Protein 3HFE (pdb70)

Organism: Homo sapiens (NCBI:txid9606)

Radius of gyration: 12.67 Å; Cα contacts (8 Å, |Δi|>4): 50; chains: 3; bounding box: 31×21×34 Å

Structure (mmCIF, N/CA/C/O backbone):
data_3HFE
#
_entry.id   3HFE
#
_cell.length_a   59.789
_cell.length_b   40.838
_cell.length_c   34.830
_cell.angle_alpha   90.000
_cell.angle_beta   118.410
_cell.angle_gamma   90.000
#
_symmetry.space_group_name_H-M   'C 1 2 1'
#
loop_
_entity.id
_entity.type
_entity.pdbx_description
1 polymer 'Potassium voltage-gated channel subfamily KQT member 1'
2 water water
#
loop_
_atom_site.group_PDB
_atom_site.id
_atom_site.type_symbol
_atom_site.label_atom_id
_atom_site.label_alt_id
_atom_site.label_comp_id
_atom_site.label_asym_id
_atom_site.label_entity_id
_atom_site.label_seq_id
_atom_site.pdbx_PDB_ins_code
_atom_site.Cartn_x
_atom_site.Cartn_y
_atom_site.Cartn_z
_atom_site.occupancy
_atom_site.B_iso_or_equiv
_atom_site.auth_seq_id
_atom_site.auth_comp_id
_atom_site.auth_asym_id
_atom_site.auth_atom_id
_atom_site.pdbx_PDB_model_num
ATOM 1 N N . SER A 1 5 ? 31.505 14.023 -5.968 1.00 16.60 585 SER A N 1
ATOM 2 C CA . SER A 1 5 ? 30.688 13.662 -4.781 1.00 16.82 585 SER A CA 1
ATOM 3 C C . SER A 1 5 ? 29.191 13.674 -5.093 1.00 14.70 585 SER A C 1
ATOM 4 O O . SER A 1 5 ? 28.382 13.400 -4.219 1.00 16.35 585 SER A O 1
ATOM 7 N N . ASN A 1 6 ? 28.824 14.013 -6.332 1.00 13.04 586 ASN A N 1
ATOM 8 C CA . ASN A 1 6 ? 27.389 14.089 -6.623 1.00 9.54 586 ASN A CA 1
ATOM 9 C C . ASN A 1 6 ? 26.908 13.182 -7.752 1.00 7.41 586 ASN A C 1
ATOM 10 O O . ASN A 1 6 ? 25.781 13.303 -8.206 1.00 5.36 586 ASN A O 1
ATOM 15 N N . THR A 1 7 ? 27.744 12.225 -8.146 1.00 5.13 587 THR A N 1
ATOM 16 C CA . THR A 1 7 ? 27.341 11.275 -9.172 1.00 5.38 587 THR A CA 1
ATOM 17 C C . THR A 1 7 ? 26.250 10.355 -8.547 1.00 3.77 587 THR A C 1
ATOM 18 O O . THR A 1 7 ? 26.116 10.283 -7.305 1.00 4.99 587 THR A O 1
ATOM 22 N N . ILE A 1 8 ? 25.549 9.594 -9.404 1.00 3.31 588 ILE A N 1
ATOM 23 C CA . ILE A 1 8 ? 24.706 8.485 -8.873 1.00 4.85 588 ILE A CA 1
ATOM 24 C C . ILE A 1 8 ? 25.450 7.658 -7.837 1.00 3.48 588 ILE A C 1
ATOM 25 O O . ILE A 1 8 ? 24.932 7.406 -6.724 1.00 2.69 588 ILE A O 1
ATOM 30 N N . GLY A 1 9 ? 26.672 7.226 -8.184 1.00 4.14 589 GLY A N 1
ATOM 31 C CA . GLY A 1 9 ? 27.379 6.330 -7.297 1.00 3.95 589 GLY A CA 1
ATOM 32 C C . GLY A 1 9 ? 27.699 6.943 -5.958 1.00 3.65 589 GLY A C 1
ATOM 33 O O . GLY A 1 9 ? 27.567 6.291 -4.928 1.00 2.82 589 GLY A O 1
ATOM 34 N N . ALA A 1 10 ? 28.102 8.218 -5.953 1.00 2.00 590 ALA A N 1
ATOM 35 C CA . ALA A 1 10 ? 28.389 8.896 -4.658 1.00 2.56 590 ALA A CA 1
ATOM 36 C C . ALA A 1 10 ? 27.148 9.069 -3.823 1.00 2.66 590 ALA A C 1
ATOM 37 O O . ALA A 1 10 ? 27.127 8.882 -2.593 1.00 2.93 590 ALA A O 1
ATOM 39 N N . ARG A 1 11 ? 26.067 9.412 -4.475 1.00 2.00 591 ARG A N 1
ATOM 40 C CA . ARG A 1 11 ? 24.848 9.675 -3.712 1.00 3.22 591 ARG A CA 1
ATOM 41 C C . ARG A 1 11 ? 24.274 8.362 -3.188 1.00 2.20 591 ARG A C 1
ATOM 42 O O . ARG A 1 11 ? 23.710 8.297 -2.082 1.00 3.87 591 ARG A O 1
ATOM 50 N N . LEU A 1 12 ? 24.456 7.298 -3.962 1.00 3.07 592 LEU A N 1
ATOM 51 C CA . LEU A 1 12 ? 24.075 5.954 -3.560 1.00 2.00 592 LEU A CA 1
ATOM 52 C C . LEU A 1 12 ? 24.819 5.561 -2.289 1.00 2.00 592 LEU A C 1
ATOM 53 O O . LEU A 1 12 ? 24.211 4.987 -1.390 1.00 2.54 592 LEU A O 1
ATOM 58 N N . ASN A 1 13 ? 26.103 5.879 -2.196 1.00 2.22 593 ASN A N 1
ATOM 59 C CA . ASN A 1 13 ? 26.848 5.562 -0.965 1.00 3.92 593 ASN A CA 1
ATOM 60 C C . ASN A 1 13 ? 26.182 6.163 0.239 1.00 3.77 593 ASN A C 1
ATOM 61 O O . ASN A 1 13 ? 26.015 5.525 1.319 1.00 5.03 593 ASN A O 1
ATOM 66 N N . ARG A 1 14 ? 25.798 7.422 0.094 1.00 3.83 594 ARG A N 1
ATOM 67 C CA . ARG A 1 14 ? 25.206 8.096 1.242 1.00 5.01 594 ARG A CA 1
ATOM 68 C C . ARG A 1 14 ? 23.838 7.519 1.580 1.00 4.60 594 ARG A C 1
ATOM 69 O O . ARG A 1 14 ? 23.479 7.408 2.725 1.00 3.38 594 ARG A O 1
ATOM 77 N N . VAL A 1 15 ? 23.027 7.264 0.571 1.00 3.39 595 VAL A N 1
ATOM 78 C CA . VAL A 1 15 ? 21.702 6.722 0.919 1.00 4.66 595 VAL A CA 1
ATOM 79 C C . VAL A 1 15 ? 21.824 5.306 1.524 1.00 4.22 595 VAL A C 1
ATOM 80 O O . VAL A 1 15 ? 21.097 4.979 2.479 1.00 6.20 595 VAL A O 1
ATOM 84 N N . GLU A 1 16 ? 22.797 4.512 1.060 1.00 3.57 596 GLU A N 1
ATOM 85 C CA . GLU A 1 16 ? 23.057 3.173 1.657 1.00 3.40 596 GLU A CA 1
ATOM 86 C C . GLU A 1 16 ? 23.387 3.287 3.140 1.00 4.75 596 GLU A C 1
ATOM 87 O O . GLU A 1 16 ? 22.866 2.537 3.981 1.00 3.20 596 GLU A O 1
ATOM 93 N N . ASP A 1 17 ? 24.235 4.239 3.469 1.00 4.03 597 ASP A N 1
ATOM 94 C CA . ASP A 1 17 ? 24.573 4.424 4.900 1.00 3.75 597 ASP A CA 1
ATOM 95 C C . ASP A 1 17 ? 23.374 4.858 5.724 1.00 4.07 597 ASP A C 1
ATOM 96 O O . ASP A 1 17 ? 23.217 4.423 6.879 1.00 4.70 597 ASP A O 1
ATOM 101 N N . LYS A 1 18 ? 22.576 5.763 5.198 1.00 3.72 598 LYS A N 1
ATOM 102 C CA . LYS A 1 18 ? 21.399 6.230 5.942 1.00 4.73 598 LYS A CA 1
ATOM 103 C C . LYS A 1 18 ? 20.406 5.068 6.133 1.00 4.41 598 LYS A C 1
ATOM 104 O O . LYS A 1 18 ? 19.741 4.929 7.193 1.00 4.03 598 LYS A O 1
ATOM 110 N N . VAL A 1 19 ? 20.203 4.274 5.074 1.00 3.69 599 VAL A N 1
ATOM 111 C CA . VAL A 1 19 ? 19.331 3.075 5.192 1.00 5.04 599 VAL A CA 1
ATOM 112 C C . VAL A 1 19 ? 19.819 2.116 6.283 1.00 5.86 599 VAL A C 1
ATOM 113 O O . VAL A 1 19 ? 19.030 1.601 7.066 1.00 6.83 599 VAL A O 1
ATOM 117 N N . THR A 1 20 ? 21.123 1.855 6.306 1.00 6.34 600 THR A N 1
ATOM 118 C CA . THR A 1 20 ? 21.659 1.025 7.389 1.00 7.65 600 THR A CA 1
ATOM 119 C C . THR A 1 20 ? 21.324 1.570 8.764 1.00 8.17 600 THR A C 1
ATOM 120 O O . THR A 1 20 ? 20.999 0.801 9.686 1.00 7.92 600 THR A O 1
ATOM 124 N N . GLN A 1 21 ? 21.400 2.886 8.914 1.00 8.51 601 GLN A N 1
ATOM 125 C CA . GLN A 1 21 ? 21.124 3.575 10.204 1.00 9.46 601 GLN A CA 1
ATOM 126 C C . GLN A 1 21 ? 19.643 3.480 10.585 1.00 7.87 601 GLN A C 1
ATOM 127 O O . GLN A 1 21 ? 19.280 3.210 11.761 1.00 8.80 601 GLN A O 1
ATOM 133 N N . LEU A 1 22 ? 18.791 3.677 9.594 1.00 7.46 602 LEU A N 1
ATOM 134 C CA . LEU A 1 22 ? 17.334 3.550 9.777 1.00 7.79 602 LEU A CA 1
ATOM 135 C C . LEU A 1 22 ? 16.949 2.128 10.116 1.00 7.61 602 LEU A C 1
ATOM 136 O O . LEU A 1 22 ? 16.087 1.894 10.962 1.00 7.37 602 LEU A O 1
ATOM 141 N N . ASP A 1 23 ? 17.611 1.156 9.514 1.00 6.41 603 ASP A N 1
ATOM 142 C CA . ASP A 1 23 ? 17.320 -0.246 9.840 1.00 7.12 603 ASP A CA 1
ATOM 143 C C . ASP A 1 23 ? 17.641 -0.474 11.311 1.00 6.61 603 ASP A C 1
ATOM 144 O O . ASP A 1 23 ? 16.866 -1.110 12.060 1.00 8.57 603 ASP A O 1
ATOM 149 N N . GLN A 1 24 ? 18.739 0.089 11.773 1.00 5.62 604 GLN A N 1
ATOM 150 C CA . GLN A 1 24 ? 19.033 -0.073 13.218 1.00 7.45 604 GLN A CA 1
ATOM 151 C C . GLN A 1 24 ? 18.004 0.615 14.103 1.00 8.32 604 GLN A C 1
ATOM 152 O O . GLN A 1 24 ? 17.642 0.112 15.211 1.00 8.08 604 GLN A O 1
ATOM 158 N N . ARG A 1 25 ? 17.502 1.773 13.694 1.00 8.76 605 ARG A N 1
ATOM 159 C CA . ARG A 1 25 ? 16.549 2.471 14.586 1.00 10.67 605 ARG A CA 1
ATOM 160 C C . ARG A 1 25 ? 15.296 1.603 14.643 1.00 9.48 605 ARG A C 1
ATOM 161 O O . ARG A 1 25 ? 14.675 1.396 15.692 1.00 8.92 605 ARG A O 1
ATOM 169 N N . LEU A 1 26 ? 14.903 1.104 13.473 1.00 8.68 606 LEU A N 1
ATOM 170 C CA . LEU A 1 26 ? 13.670 0.335 13.400 1.00 8.16 606 LEU A CA 1
ATOM 171 C C . LEU A 1 26 ? 13.777 -0.908 14.284 1.00 7.67 606 LEU A C 1
ATOM 172 O O . LEU A 1 26 ? 12.789 -1.337 14.861 1.00 6.61 606 LEU A O 1
ATOM 177 N N . ALA A 1 27 ? 14.973 -1.477 14.412 1.00 6.28 607 ALA A N 1
ATOM 178 C CA . ALA A 1 27 ? 15.149 -2.611 15.335 1.00 5.86 607 ALA A CA 1
ATOM 179 C C . ALA A 1 27 ? 14.829 -2.290 16.786 1.00 5.52 607 ALA A C 1
ATOM 180 O O . ALA A 1 27 ? 14.582 -3.197 17.621 1.00 5.48 607 ALA A O 1
ATOM 182 N N . LEU A 1 28 ? 14.867 -1.019 17.124 1.00 4.09 608 LEU A N 1
ATOM 183 C CA . LEU A 1 28 ? 14.566 -0.659 18.495 1.00 3.99 608 LEU A CA 1
ATOM 184 C C . LEU A 1 28 ? 13.075 -0.533 18.670 1.00 2.82 608 LEU A C 1
ATOM 185 O O . LEU A 1 28 ? 12.587 -0.425 19.839 1.00 3.78 608 LEU A O 1
ATOM 190 N N . ILE A 1 29 ? 12.379 -0.486 17.531 1.00 3.66 609 ILE A N 1
ATOM 191 C CA . ILE A 1 29 ? 10.920 -0.237 17.496 1.00 5.10 609 ILE A CA 1
ATOM 192 C C . ILE A 1 29 ? 10.098 -1.508 17.337 1.00 5.20 609 ILE A C 1
ATOM 193 O O . ILE A 1 29 ? 9.057 -1.678 18.010 1.00 4.46 609 ILE A O 1
ATOM 198 N N . THR A 1 30 ? 10.534 -2.403 16.447 1.00 7.32 610 THR A N 1
ATOM 199 C CA . THR A 1 30 ? 9.834 -3.642 16.186 1.00 10.43 610 THR A CA 1
ATOM 200 C C . THR A 1 30 ? 10.682 -4.715 15.509 1.00 13.14 610 THR A C 1
ATOM 201 O O . THR A 1 30 ? 11.735 -4.403 14.980 1.00 11.53 610 THR A O 1
ATOM 205 N N . ASP A 1 31 ? 10.165 -5.955 15.512 1.00 16.23 611 ASP A N 1
ATOM 206 C CA . ASP A 1 31 ? 10.729 -7.118 14.786 1.00 18.46 611 ASP A CA 1
ATOM 207 C C . ASP A 1 31 ? 10.542 -7.074 13.247 1.00 20.15 611 ASP A C 1
ATOM 208 O O . ASP A 1 31 ? 10.524 -6.035 12.582 1.00 20.22 611 ASP A O 1
ATOM 214 N N . ASN B 1 6 ? 11.772 3.747 -14.429 1.00 17.26 586 ASN B N 1
ATOM 215 C CA . ASN B 1 6 ? 12.305 5.056 -14.894 1.00 16.64 586 ASN B CA 1
ATOM 216 C C . ASN B 1 6 ? 13.827 5.028 -15.022 1.00 14.77 586 ASN B C 1
ATOM 217 O O . ASN B 1 6 ? 14.435 3.959 -15.015 1.00 16.16 586 ASN B O 1
ATOM 222 N N . THR B 1 7 ? 14.423 6.194 -15.160 1.00 12.13 587 THR B N 1
ATOM 223 C CA . THR B 1 7 ? 15.851 6.300 -15.377 1.00 9.79 587 THR B CA 1
ATOM 224 C C . THR B 1 7 ? 16.546 6.047 -14.049 1.00 8.76 587 THR B C 1
ATOM 225 O O . THR B 1 7 ? 15.937 6.120 -12.988 1.00 9.02 587 THR B O 1
ATOM 229 N N . ILE B 1 8 ? 17.843 5.820 -14.111 1.00 8.08 588 ILE B N 1
ATOM 230 C CA . ILE B 1 8 ? 18.586 5.614 -12.862 1.00 5.99 588 ILE B CA 1
ATOM 231 C C . ILE B 1 8 ? 18.555 6.848 -11.975 1.00 6.96 588 ILE B C 1
ATOM 232 O O . ILE B 1 8 ? 18.412 6.724 -10.739 1.00 5.88 588 ILE B O 1
ATOM 237 N N . GLY B 1 9 ? 18.626 8.036 -12.582 1.00 6.96 589 GLY B N 1
ATOM 238 C CA . GLY B 1 9 ? 18.548 9.273 -11.784 1.00 5.72 589 GLY B CA 1
ATOM 239 C C . GLY B 1 9 ? 17.223 9.418 -11.100 1.00 6.01 589 GLY B C 1
ATOM 240 O O . GLY B 1 9 ? 17.159 9.719 -9.872 1.00 5.98 589 GLY B O 1
ATOM 241 N N . ALA B 1 10 ? 16.145 9.155 -11.834 1.00 5.81 590 ALA B N 1
ATOM 242 C CA . ALA B 1 10 ? 14.821 9.263 -11.201 1.00 5.80 590 ALA B CA 1
ATOM 243 C C . ALA B 1 10 ? 14.663 8.268 -10.055 1.00 4.96 590 ALA B C 1
ATOM 244 O O . ALA B 1 10 ? 14.064 8.590 -9.026 1.00 7.93 590 ALA B O 1
ATOM 246 N N . ARG B 1 11 ? 15.181 7.044 -10.245 1.00 4.12 591 ARG B N 1
ATOM 247 C CA . ARG B 1 11 ? 15.050 6.019 -9.214 1.00 3.40 591 ARG B CA 1
ATOM 248 C C . ARG B 1 11 ? 15.790 6.444 -7.996 1.00 2.66 591 ARG B C 1
ATOM 249 O O . ARG B 1 11 ? 15.345 6.187 -6.865 1.00 4.04 591 ARG B O 1
ATOM 257 N N . LEU B 1 12 ? 16.955 7.040 -8.205 1.00 2.79 592 LEU B N 1
ATOM 258 C CA . LEU B 1 12 ? 17.750 7.466 -7.010 1.00 3.95 592 LEU B CA 1
ATOM 259 C C . LEU B 1 12 ? 17.036 8.617 -6.299 1.00 3.07 592 LEU B C 1
ATOM 260 O O . LEU B 1 12 ? 16.927 8.583 -5.048 1.00 4.66 592 LEU B O 1
ATOM 265 N N . ASN B 1 13 ? 16.526 9.608 -7.061 1.00 3.80 593 ASN B N 1
ATOM 266 C CA . ASN B 1 13 ? 15.767 10.722 -6.457 1.00 4.91 593 ASN B CA 1
ATOM 267 C C . ASN B 1 13 ? 14.629 10.139 -5.616 1.00 5.64 593 ASN B C 1
ATOM 268 O O . ASN B 1 13 ? 14.408 10.577 -4.483 1.00 5.88 593 ASN B O 1
ATOM 273 N N . ARG B 1 14 ? 13.926 9.134 -6.153 1.00 4.89 594 ARG B N 1
ATOM 274 C CA . ARG B 1 14 ? 12.747 8.581 -5.459 1.00 5.04 594 ARG B CA 1
ATOM 275 C C . ARG B 1 14 ? 13.186 7.909 -4.182 1.00 4.88 594 ARG B C 1
ATOM 276 O O . ARG B 1 14 ? 12.518 8.049 -3.149 1.00 4.66 594 ARG B O 1
ATOM 284 N N . VAL B 1 15 ? 14.250 7.104 -4.257 1.00 4.24 595 VAL B N 1
ATOM 285 C CA . VAL B 1 15 ? 14.681 6.414 -3.033 1.00 5.08 595 VAL B CA 1
ATOM 286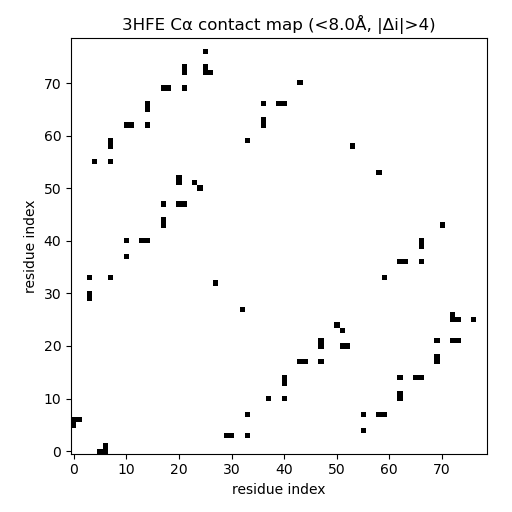 C C . VAL B 1 15 ? 15.161 7.381 -1.986 1.00 4.93 595 VAL B C 1
ATOM 287 O O . VAL B 1 15 ? 14.817 7.243 -0.800 1.00 4.07 595 VAL B O 1
ATOM 291 N N . GLU B 1 16 ? 15.955 8.379 -2.399 1.00 3.67 596 GLU B N 1
ATOM 292 C CA . GLU B 1 16 ? 16.322 9.466 -1.459 1.00 4.42 596 GLU B CA 1
ATOM 293 C C . GLU B 1 16 ? 15.068 10.068 -0.786 1.00 4.97 596 GLU B C 1
ATOM 294 O O . GLU B 1 16 ? 15.003 10.282 0.436 1.00 4.69 596 GLU B O 1
ATOM 300 N N . ASP B 1 17 ? 14.063 10.338 -1.601 1.00 4.07 597 ASP B N 1
ATOM 301 C CA . ASP B 1 17 ? 12.827 10.968 -1.081 1.00 4.71 597 ASP B CA 1
ATOM 302 C C . ASP B 1 17 ? 12.196 10.090 -0.006 1.00 4.65 597 ASP B C 1
ATOM 303 O O . ASP B 1 17 ? 11.758 10.597 1.062 1.00 4.24 597 ASP B O 1
ATOM 308 N N . LYS B 1 18 ? 12.170 8.779 -0.267 1.00 4.36 598 LYS B N 1
ATOM 309 C CA . LYS B 1 18 ? 11.501 7.814 0.615 1.00 4.02 598 LYS B CA 1
ATOM 310 C C . LYS B 1 18 ? 12.292 7.720 1.906 1.00 4.09 598 LYS B C 1
ATOM 311 O O . LYS B 1 18 ? 11.726 7.632 3.028 1.00 5.44 598 LYS B O 1
ATOM 317 N N . VAL B 1 19 ? 13.605 7.769 1.781 1.00 2.64 599 VAL B N 1
ATOM 318 C CA . VAL B 1 19 ? 14.483 7.696 2.962 1.00 3.06 599 VAL B CA 1
ATOM 319 C C . VAL B 1 19 ? 14.326 8.900 3.897 1.00 4.29 599 VAL B C 1
ATOM 320 O O . VAL B 1 19 ? 14.194 8.769 5.178 1.00 5.02 599 VAL B O 1
ATOM 324 N N . THR B 1 20 ? 14.269 10.091 3.305 1.00 3.65 600 THR B N 1
ATOM 325 C CA . THR B 1 20 ? 14.001 11.335 4.072 1.00 4.07 600 THR B CA 1
ATOM 326 C C . THR B 1 20 ? 12.710 11.159 4.851 1.00 3.56 600 THR B C 1
ATOM 327 O O . THR B 1 20 ? 12.638 11.472 6.051 1.00 4.86 600 THR B O 1
ATOM 331 N N . GLN B 1 21 ? 11.672 10.730 4.158 1.00 4.30 601 GLN B N 1
ATOM 332 C CA . GLN B 1 21 ? 10.372 10.565 4.851 1.00 6.16 601 GLN B CA 1
ATOM 333 C C . GLN B 1 21 ? 10.443 9.562 6.025 1.00 5.57 601 GLN B C 1
ATOM 334 O O . GLN B 1 21 ? 9.884 9.803 7.112 1.00 6.93 601 GLN B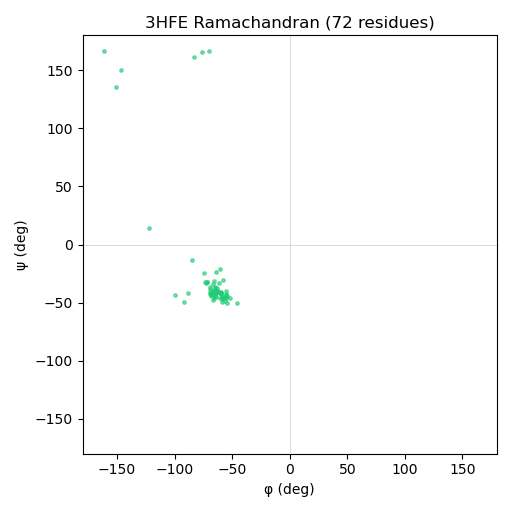 O 1
ATOM 340 N N . LEU B 1 22 ? 11.150 8.459 5.821 1.00 5.57 602 LEU B N 1
ATOM 341 C CA . LEU B 1 22 ? 11.262 7.428 6.900 1.00 6.95 602 LEU B CA 1
ATOM 342 C C . LEU B 1 22 ? 12.095 7.975 8.027 1.00 6.45 602 LEU B C 1
ATOM 343 O O . LEU B 1 22 ? 11.800 7.712 9.222 1.00 6.53 602 LEU B O 1
ATOM 348 N N . ASP B 1 23 ? 13.166 8.688 7.658 1.00 6.55 603 ASP B N 1
ATOM 349 C CA . ASP B 1 23 ? 14.080 9.265 8.650 1.00 7.76 603 ASP B CA 1
ATOM 350 C C . ASP B 1 23 ? 13.281 10.149 9.602 1.00 6.76 603 ASP B C 1
ATOM 351 O O . ASP B 1 23 ? 13.427 10.056 10.833 1.00 8.20 603 ASP B O 1
ATOM 356 N N . GLN B 1 24 ? 12.443 11.019 9.027 1.00 6.72 604 GLN B N 1
ATOM 357 C CA . GLN B 1 24 ? 11.697 12.007 9.852 1.00 7.05 604 GLN B CA 1
ATOM 358 C C . GLN B 1 24 ? 10.726 11.274 10.768 1.00 6.78 604 GLN B C 1
ATOM 359 O O . GLN B 1 24 ? 10.530 11.661 11.976 1.00 6.66 604 GLN B O 1
ATOM 365 N N . ARG B 1 25 ? 10.095 10.224 10.251 1.00 6.09 605 ARG B N 1
ATOM 366 C CA . ARG B 1 25 ? 9.106 9.484 11.075 1.00 7.03 605 ARG B CA 1
ATOM 367 C C . ARG B 1 25 ? 9.808 8.772 12.204 1.00 6.58 605 ARG B C 1
ATOM 368 O O . ARG B 1 25 ? 9.336 8.743 13.356 1.00 6.47 605 ARG B O 1
ATOM 376 N N . LEU B 1 26 ? 10.941 8.162 11.892 1.00 6.75 606 LEU B N 1
ATOM 377 C CA . LEU B 1 26 ? 11.614 7.357 12.912 1.00 6.71 606 LEU B CA 1
ATOM 378 C C . LEU B 1 26 ? 12.217 8.262 13.953 1.00 6.95 606 LEU B C 1
ATOM 379 O O . LEU B 1 26 ? 12.304 7.858 15.121 1.00 6.85 606 LEU B O 1
ATOM 384 N N . ALA B 1 27 ? 12.652 9.461 13.547 1.00 6.59 607 ALA B N 1
ATOM 385 C CA . ALA B 1 27 ? 13.272 10.427 14.470 1.00 7.02 607 ALA B CA 1
ATOM 386 C C . ALA B 1 27 ? 12.307 10.895 15.545 1.00 7.01 607 ALA B C 1
ATOM 387 O O . ALA B 1 27 ? 12.708 11.261 16.674 1.00 9.56 607 ALA B O 1
ATOM 389 N N . LEU B 1 28 ? 11.010 10.809 15.255 1.00 5.16 608 LEU B N 1
ATOM 390 C CA . LEU B 1 28 ? 10.026 11.184 16.295 1.00 4.42 608 LEU B CA 1
ATOM 391 C C . LEU B 1 28 ? 9.921 10.110 17.381 1.00 4.78 608 LEU B C 1
ATOM 392 O O . LEU B 1 28 ? 9.466 10.399 18.520 1.00 6.04 608 LEU B O 1
ATOM 397 N N . ILE B 1 29 ? 10.283 8.868 17.014 1.00 4.46 609 ILE B N 1
ATOM 398 C CA . ILE B 1 29 ? 10.122 7.662 17.853 1.00 5.02 609 ILE B CA 1
ATOM 399 C C . ILE B 1 29 ? 11.387 7.397 18.688 1.00 6.59 609 ILE B C 1
ATOM 400 O O . ILE B 1 29 ? 11.301 7.185 19.896 1.00 7.84 609 ILE B O 1
ATOM 405 N N . THR B 1 30 ? 12.566 7.410 18.051 1.00 7.37 610 THR B N 1
ATOM 406 C CA . THR B 1 30 ? 13.801 7.184 18.792 1.00 9.56 610 THR B CA 1
ATOM 407 C C . THR B 1 30 ? 14.937 7.997 18.194 1.00 11.16 610 THR B C 1
ATOM 408 O O . THR B 1 30 ? 14.953 8.268 16.988 1.00 11.59 610 THR B O 1
ATOM 412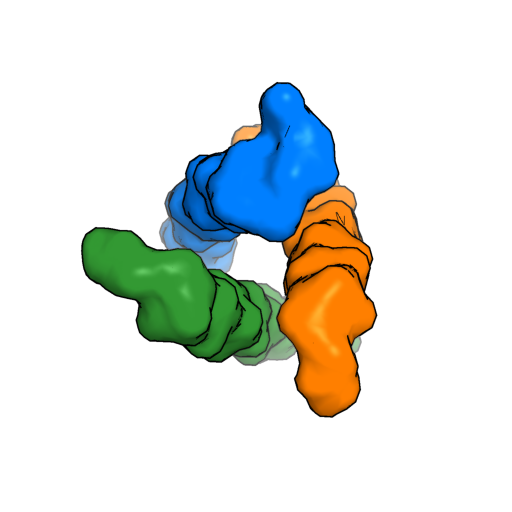 N N . ASP B 1 31 ? 15.890 8.382 19.026 1.00 14.36 611 ASP B N 1
ATOM 413 C CA . ASP B 1 31 ? 17.145 8.902 18.496 1.00 17.71 611 ASP B CA 1
ATOM 414 C C . ASP B 1 31 ? 17.903 7.763 17.789 1.00 19.00 611 ASP B C 1
ATOM 415 O O . ASP B 1 31 ? 18.745 7.994 16.923 1.00 20.02 611 ASP B O 1
ATOM 421 N N . ASN C 1 6 ? 29.308 -4.545 -4.590 1.00 19.06 586 ASN C N 1
ATOM 422 C CA . ASN C 1 6 ? 28.537 -4.984 -5.801 1.00 17.23 586 ASN C CA 1
ATOM 423 C C . ASN C 1 6 ? 28.427 -3.846 -6.818 1.00 14.64 586 ASN C C 1
ATOM 424 O O . ASN C 1 6 ? 28.989 -2.772 -6.613 1.00 16.73 586 ASN C O 1
ATOM 429 N N . THR C 1 7 ? 27.717 -4.048 -7.916 1.00 11.02 587 THR C N 1
ATOM 430 C CA . THR C 1 7 ? 27.727 -3.017 -8.952 1.00 7.80 587 THR C CA 1
ATOM 431 C C . THR C 1 7 ? 26.676 -1.975 -8.538 1.00 6.28 587 THR C C 1
ATOM 432 O O . THR C 1 7 ? 25.821 -2.228 -7.656 1.00 6.20 587 THR C O 1
ATOM 436 N N . ILE C 1 8 ? 26.782 -0.780 -9.110 1.00 4.99 588 ILE C N 1
ATOM 437 C CA . ILE C 1 8 ? 25.778 0.267 -8.849 1.00 5.75 588 ILE C CA 1
ATOM 438 C C . ILE C 1 8 ? 24.339 -0.171 -9.162 1.00 5.84 588 ILE C C 1
ATOM 439 O O . ILE C 1 8 ? 23.407 0.134 -8.430 1.00 7.05 588 ILE C O 1
ATOM 444 N N .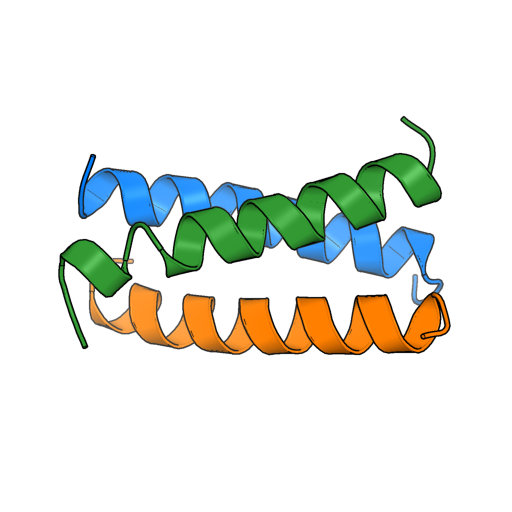 GLY C 1 9 ? 24.143 -0.848 -10.292 1.00 7.75 589 GLY C N 1
ATOM 445 C CA . GLY C 1 9 ? 22.813 -1.390 -10.616 1.00 8.62 589 GLY C CA 1
ATOM 446 C C . GLY C 1 9 ? 22.304 -2.331 -9.539 1.00 8.10 589 GLY C C 1
ATOM 447 O O . GLY C 1 9 ? 21.137 -2.257 -9.125 1.00 9.34 589 GLY C O 1
ATOM 448 N N . ALA C 1 10 ? 23.147 -3.243 -9.083 1.00 7.59 590 ALA C N 1
ATOM 449 C CA . ALA C 1 10 ? 22.690 -4.206 -8.071 1.00 7.00 590 ALA C CA 1
ATOM 450 C C . ALA C 1 10 ? 22.372 -3.467 -6.762 1.00 6.82 590 ALA C C 1
ATOM 451 O O . ALA C 1 10 ? 21.386 -3.768 -6.067 1.00 6.49 590 ALA C O 1
ATOM 453 N N . ARG C 1 11 ? 23.193 -2.497 -6.425 1.00 5.22 591 ARG C N 1
ATOM 454 C CA . ARG C 1 11 ? 23.069 -1.786 -5.139 1.00 5.85 591 ARG C CA 1
ATOM 455 C C . ARG C 1 11 ? 21.839 -0.889 -5.166 1.00 5.08 591 ARG C C 1
ATOM 456 O O . ARG C 1 11 ? 21.177 -0.650 -4.114 1.00 4.96 591 ARG C O 1
ATOM 464 N N . LEU C 1 12 ? 21.504 -0.361 -6.343 1.00 3.58 592 LEU C N 1
ATOM 465 C CA . LEU C 1 12 ? 20.286 0.489 -6.425 1.00 5.84 592 LEU C CA 1
ATOM 466 C C . LEU C 1 12 ? 19.061 -0.385 -6.172 1.00 5.65 592 LEU C C 1
ATOM 467 O O . LEU C 1 12 ? 18.207 -0.023 -5.358 1.00 5.66 592 LEU C O 1
ATOM 472 N N . ASN C 1 13 ? 18.965 -1.540 -6.827 1.00 5.30 593 ASN C N 1
ATOM 473 C CA . ASN C 1 13 ? 17.851 -2.488 -6.530 1.00 6.12 593 ASN C CA 1
ATOM 474 C C . ASN C 1 13 ? 17.843 -2.828 -5.065 1.00 5.47 593 ASN C C 1
ATOM 475 O O . ASN C 1 13 ? 16.793 -2.872 -4.407 1.00 6.65 593 ASN C O 1
ATOM 480 N N . ARG C 1 14 ? 19.023 -3.061 -4.522 1.00 3.70 594 ARG C N 1
ATOM 481 C CA . ARG C 1 14 ? 19.065 -3.450 -3.110 1.00 4.97 594 ARG C CA 1
ATOM 482 C C . ARG C 1 14 ? 18.459 -2.420 -2.196 1.00 3.81 594 ARG C C 1
ATOM 483 O O . ARG C 1 14 ? 17.677 -2.755 -1.274 1.00 3.07 594 ARG C O 1
ATOM 491 N N . VAL C 1 15 ? 18.868 -1.174 -2.368 1.00 3.10 595 VAL C N 1
ATOM 492 C CA . VAL C 1 15 ? 18.371 -0.146 -1.464 1.00 3.67 595 VAL C CA 1
ATOM 493 C C . VAL C 1 15 ? 16.884 0.143 -1.665 1.00 3.33 595 VAL C C 1
ATOM 494 O O . VAL C 1 15 ? 16.155 0.395 -0.695 1.00 3.69 595 VAL C O 1
ATOM 498 N N . GLU C 1 16 ? 16.428 0.105 -2.915 1.00 3.88 596 GLU C N 1
ATOM 499 C CA . GLU C 1 16 ? 15.023 0.345 -3.197 1.00 3.20 596 GLU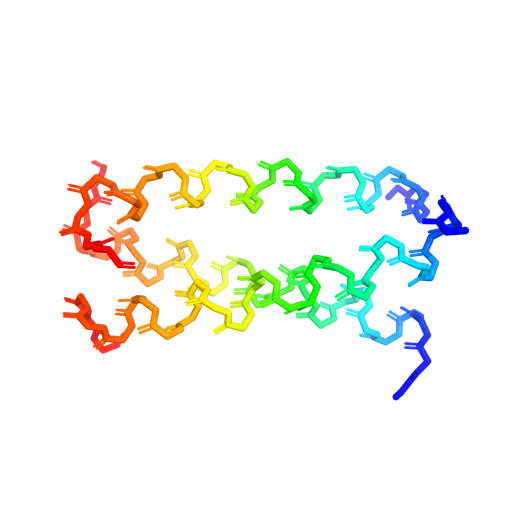 C CA 1
ATOM 500 C C . GLU C 1 16 ? 14.206 -0.685 -2.433 1.00 3.76 596 GLU C C 1
ATOM 501 O O . GLU C 1 16 ? 13.222 -0.343 -1.801 1.00 4.46 596 GLU C O 1
ATOM 507 N N . ASP C 1 17 ? 14.589 -1.966 -2.489 1.00 3.87 597 ASP C N 1
ATOM 508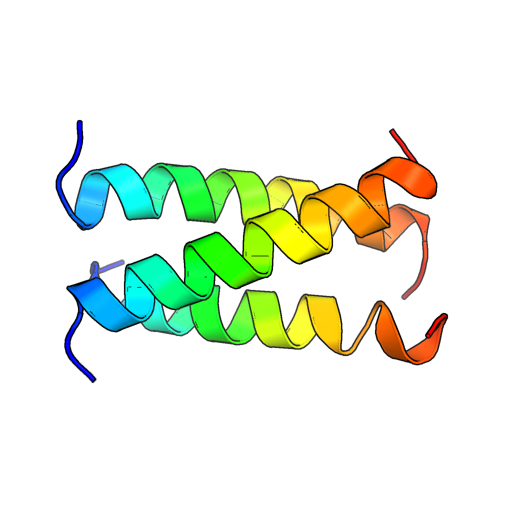 C CA . ASP C 1 17 ? 13.788 -2.997 -1.828 1.00 3.08 597 ASP C CA 1
ATOM 509 C C . ASP C 1 17 ? 13.958 -2.917 -0.311 1.00 3.68 597 ASP C C 1
ATOM 510 O O . ASP C 1 17 ? 13.020 -3.181 0.433 1.00 2.83 597 ASP C O 1
ATOM 515 N N . LYS C 1 18 ? 15.132 -2.511 0.139 1.00 3.83 598 LYS C N 1
ATOM 516 C CA . LYS C 1 18 ? 15.301 -2.394 1.627 1.00 3.47 598 LYS C CA 1
ATOM 517 C C . LYS C 1 18 ? 14.421 -1.294 2.192 1.00 3.85 598 LYS C C 1
ATOM 518 O O . LYS C 1 18 ? 13.848 -1.414 3.296 1.00 3.93 598 LYS C O 1
ATOM 524 N N . VAL C 1 19 ? 14.347 -0.185 1.485 1.00 2.93 599 VAL C N 1
ATOM 525 C CA . VAL C 1 19 ? 13.496 0.940 1.902 1.00 4.58 599 VAL C CA 1
ATOM 526 C C . VAL C 1 19 ? 12.060 0.463 1.943 1.00 3.84 599 VAL C C 1
ATOM 527 O O . VAL C 1 19 ? 11.357 0.728 2.941 1.00 4.15 599 VAL C O 1
ATOM 531 N N . THR C 1 20 ? 11.646 -0.333 0.953 1.00 3.14 600 THR C N 1
ATOM 532 C CA . THR C 1 20 ? 10.267 -0.876 1.008 1.00 4.04 600 THR C CA 1
ATOM 533 C C . THR C 1 20 ? 10.055 -1.723 2.248 1.00 3.82 600 THR C C 1
ATOM 534 O O . THR C 1 20 ? 9.044 -1.571 2.992 1.00 3.27 600 THR C O 1
ATOM 538 N N . GLN C 1 21 ? 11.011 -2.602 2.519 1.00 4.01 601 GLN C N 1
ATOM 539 C CA . GLN C 1 21 ? 10.969 -3.441 3.737 1.00 5.57 601 GLN C CA 1
ATOM 540 C C . GLN C 1 21 ? 10.842 -2.623 5.023 1.00 5.16 601 GLN C C 1
ATOM 541 O O . GLN C 1 21 ? 10.028 -2.937 5.931 1.00 5.62 601 GLN C O 1
ATOM 547 N N . LEU C 1 22 ? 11.643 -1.567 5.116 1.00 5.69 602 LEU C N 1
ATOM 548 C CA . LEU C 1 22 ? 11.609 -0.701 6.278 1.00 6.03 602 LEU C CA 1
ATOM 549 C C . LEU C 1 22 ? 10.222 -0.102 6.426 1.00 5.80 602 LEU C C 1
ATOM 550 O O . LEU C 1 22 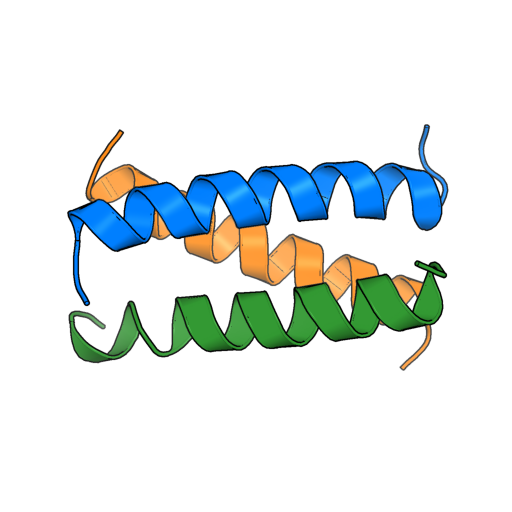? 9.676 -0.041 7.527 1.00 6.68 602 LEU C O 1
ATOM 555 N N . ASP C 1 23 ? 9.647 0.310 5.299 1.00 5.48 603 ASP C N 1
ATOM 556 C CA . ASP C 1 23 ? 8.326 0.955 5.327 1.00 6.53 603 ASP C CA 1
ATOM 557 C C . ASP C 1 23 ? 7.252 -0.031 5.756 1.00 5.79 603 ASP C C 1
ATOM 558 O O . ASP C 1 23 ? 6.341 0.323 6.527 1.00 5.93 603 ASP C O 1
ATOM 563 N N . GLN C 1 24 ? 7.349 -1.259 5.277 1.00 5.11 604 GLN C N 1
ATOM 564 C CA . GLN C 1 24 ? 6.380 -2.323 5.656 1.00 4.64 604 GLN C CA 1
ATOM 565 C C . GLN C 1 24 ? 6.515 -2.621 7.135 1.00 4.78 604 GLN C C 1
ATOM 566 O O . GLN C 1 24 ? 5.497 -2.774 7.817 1.00 6.19 604 GLN C O 1
ATOM 572 N N . ARG C 1 25 ? 7.743 -2.686 7.663 1.00 5.16 605 ARG C N 1
ATOM 573 C CA A ARG C 1 25 ? 7.910 -3.014 9.101 0.50 5.12 605 ARG C CA 1
ATOM 574 C CA B ARG C 1 25 ? 7.923 -3.011 9.103 0.50 5.47 605 ARG C CA 1
ATOM 575 C C . ARG C 1 25 ? 7.378 -1.910 9.999 1.00 5.97 605 ARG C C 1
ATOM 576 O O . ARG C 1 25 ? 6.736 -2.177 11.051 1.00 5.52 605 ARG C O 1
ATOM 591 N N . LEU C 1 26 ? 7.611 -0.662 9.616 1.00 4.81 606 LEU C N 1
ATOM 592 C CA . LEU C 1 26 ? 7.137 0.446 10.431 1.00 5.94 606 LEU C CA 1
ATOM 593 C C . LEU C 1 26 ? 5.618 0.451 10.338 1.00 5.99 606 LEU C C 1
ATOM 594 O O . LEU C 1 26 ? 4.932 0.635 11.339 1.00 6.51 606 LEU C O 1
ATOM 599 N N . ALA C 1 27 ? 5.091 0.245 9.130 1.00 5.81 607 ALA C N 1
ATOM 600 C CA . ALA C 1 27 ? 3.605 0.247 8.940 1.00 7.40 607 ALA C CA 1
ATOM 601 C C . ALA C 1 27 ? 2.815 -0.757 9.775 1.00 8.46 607 ALA C C 1
ATOM 602 O O . ALA C 1 27 ? 1.654 -0.513 10.164 1.00 8.67 607 ALA C O 1
ATOM 604 N N . LEU C 1 28 ? 3.434 -1.891 10.077 1.00 7.88 608 LEU C N 1
ATOM 605 C CA . LEU C 1 28 ? 2.757 -2.919 10.827 1.00 9.14 608 LEU C CA 1
ATOM 606 C C . LEU C 1 28 ? 2.508 -2.331 12.214 1.00 9.59 608 LEU C C 1
ATOM 607 O O . LEU C 1 28 ? 1.481 -2.640 12.888 1.00 10.46 608 LEU C O 1
ATOM 612 N N . ILE C 1 29 ? 3.400 -1.450 12.660 1.00 10.48 609 ILE C N 1
ATOM 613 C CA . ILE C 1 29 ? 3.201 -0.841 13.999 1.00 13.62 609 ILE C CA 1
ATOM 614 C C . ILE C 1 29 ? 2.362 0.426 13.962 1.00 13.74 609 ILE C C 1
ATOM 615 O O . ILE C 1 29 ? 1.514 0.652 14.859 1.00 14.15 609 ILE C O 1
ATOM 620 N N . THR C 1 30 ? 2.598 1.283 12.974 1.00 13.57 610 THR C N 1
ATOM 621 C CA . THR C 1 30 ? 1.954 2.606 13.002 1.00 14.97 610 THR C CA 1
ATOM 622 C C . THR C 1 30 ? 1.701 3.212 11.651 1.00 17.77 610 THR C C 1
ATOM 623 O O . THR C 1 30 ? 2.569 3.140 10.751 1.00 16.51 610 THR C O 1
ATOM 627 N N . ASP C 1 31 ? 0.488 3.749 11.525 1.00 20.25 611 ASP C N 1
ATOM 628 C CA . ASP C 1 31 ? 0.104 4.756 10.523 1.00 22.88 611 ASP C CA 1
ATOM 629 C C . ASP C 1 31 ? -1.187 4.571 9.705 1.00 23.61 611 ASP C C 1
ATOM 630 O O . ASP C 1 31 ? -2.283 4.665 10.275 1.00 24.62 611 ASP C O 1
#

Secondary structure (DSSP, 8-state):
--SHHHHHHHHHHHHHHHHHHHHHH--/--HHHHHHHHHHHHHHHHHHHHHH--/--HHHHHHHHHHHHHHHHHHHHHH--

B-factor: mean 10.42, std 7.93, range [2.0, 74.06]

Solvent-accessible surface area: 5124 Å² total; per-residue (Å²): 115,114,93,39,13,21,51,0,76,119,9,42,86,54,8,80,89,0,47,119,38,0,68,133,41,29,169,133,96,80,21,36,58,0,73,82,2,51,99,81,7,95,108,0,37,103,61,0,57,141,86,31,171,140,94,74,44,41,42,0,88,124,4,39,107,68,0,60,78,0,38,120,54,3,66,153,94,52,180

Sequence (79 aa):
SNTIGARLNRVEDKVTQLDQRLALITDNTIGARLNRVEDKVTQLDQRLALITDNTIGARLNRVEDKVTQLDQRRLALITD

GO terms:
  GO:0005249 voltage-gated potassium channel activity (F, IDA)
  GO:0005251 delayed rectifier potassium channel activity (F, IDA)
  GO:0005546 phosphatidylinositol-4,5-bisphosphate binding (F, IDA)
  GO:0045121 membrane raft (C, IDA)
  GO:0005737 cytoplasm (C, IDA)
  GO:0005783 endoplasmic reticulum (C, IDA)
  GO:0005886 plasma membrane (C, IDA)
  GO:0016323 basolateral plasma membrane (C, IDA)
  GO:0015271 outward rectifier potassium channel activity (F, IDA)
  GO:0005886 plasma membrane (C, EXP)
  GO:0030659 cytoplasmic vesicle membrane (C, EXP)
  GO:0005769 early endosome (C, IMP)
  GO:0005515 protein binding (F, IPI)
  GO:0005783 endoplasmic reticulum (C, IPI)
  GO:0044325 transmembrane transporter binding (F, IPI)
  GO:0034702 monoatomic ion c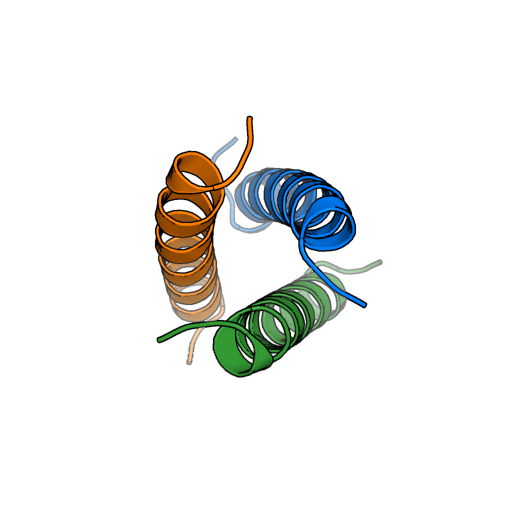hannel complex (C, IPI)
  GO:0007605 sensory perception of sound (P, TAS)
  GO:0005886 plasma membrane (C, TAS)
  GO:0005516 calmodulin binding (F, IDA)
  GO:0008157 protein phosphatase 1 binding (F, IDA)

Foldseek 3Di:
DPDPVVVVVVVVVVVVVVVVVVVVVDD/DDPVVVVVVVVVVVVVVVVVVVVVDD/DDPVVVVVVVVVVVVVVVVVVVVPHD

InterPro domains:
  IPR003937 Potassium channel, voltage dependent, KCNQ [PR01459] (166-185)
  IPR003937 Potassium channel, voltage dependent, KCNQ [PR01459] (186-205)
  IPR003937 Potassium channel, voltage dependent, KCNQ [PR01459] (248-267)
  IPR003937 Potassium channel, voltage dependent, KCNQ [PTHR47735] (14-624)
  IPR005821 Ion transport domain [PF00520] (124-358)
  IPR005827 Potassium channel, voltage dependent, KCNQ1 [PR01460] (419-433)
  IPR005827 Potassium channel, voltage dependent, KCNQ1 [PR01460] (435-456)
  IPR005827 Potassium channel, voltage dependent, KCNQ1 [PR01460] (457-471)
  IPR005827 Potassium channel, voltage dependent, KCNQ1 [PR01460] (472-486)
  IPR005827 Potassium channel, voltage dependent, KCNQ1 [PR01460] (491-507)
  IPR005827 Potassium channel, voltage dependent, KCNQ1 [PR01460] (508-525)
  IPR005827 Potassium channel, voltage dependent, KCNQ1 [PR01460] (576-595)
  IPR005827 Potassium channel, voltage dependent, KCNQ1 [PR01460] (596-616)
  IPR005827 Potassium channel, voltage dependent, KCNQ1 [PR01460] (650-663)
  IPR013821 Potassium channel, voltage dependent, KCNQ, C-terminal [PF03520] (505-617)
  IPR027359 Voltage-dependent channel domain superfamily [G3DSA:1.20.120.350] (96-243)